Protein AF-A0A924V7K0-F1 (afdb_monomer_lite)

Foldseek 3Di:
DWDADPNWIWADDPVQWIQGPVVRDIDHPDPCPCVQVVCVVVVNDDDPD

Secondary structure (DSSP, 8-state):
-EEEETTEEEEEETTTEEEEGGGTEEEE----TTHHHHHHHTTPPP---

Radius of gyration: 16.39 Å; chains: 1; bounding box: 32×22×39 Å

pLDDT: mean 92.5, std 7.58, range [58.12, 98.38]

Sequence (49 aa):
MRLNLRGETLELLPEKAFLWVEKAMLVLSDLHLGKADSLQAQGVPIPSR

Structure (mmCIF, N/CA/C/O backbone):
data_AF-A0A924V7K0-F1
#
_entry.id   AF-A0A924V7K0-F1
#
loop_
_atom_site.group_PDB
_atom_site.id
_atom_site.type_symbol
_atom_site.label_atom_id
_atom_site.label_alt_id
_atom_site.label_comp_id
_atom_site.label_asym_id
_atom_site.label_entity_id
_atom_site.label_seq_id
_atom_site.pdbx_PDB_ins_code
_atom_site.Cartn_x
_atom_site.Cartn_y
_atom_site.Cartn_z
_atom_site.occupancy
_atom_site.B_iso_or_equiv
_atom_site.auth_seq_id
_atom_site.auth_comp_id
_atom_site.auth_asym_id
_atom_site.auth_atom_id
_atom_site.pdbx_PDB_model_num
ATOM 1 N N . MET A 1 1 ? 2.708 -1.194 10.893 1.00 94.81 1 MET A N 1
ATOM 2 C CA . MET A 1 1 ? 2.563 -0.218 12.013 1.00 94.81 1 MET A CA 1
ATOM 3 C C . MET A 1 1 ? 1.187 0.412 11.910 1.00 94.81 1 MET A C 1
ATOM 5 O O . MET A 1 1 ? 0.774 0.674 10.792 1.00 94.81 1 MET A O 1
ATOM 9 N N . ARG A 1 2 ? 0.486 0.675 13.016 1.00 96.69 2 ARG A N 1
ATOM 10 C CA . ARG A 1 2 ? -0.827 1.337 12.972 1.00 96.69 2 ARG A CA 1
ATOM 11 C C . ARG A 1 2 ? -0.718 2.791 13.426 1.00 96.69 2 ARG A C 1
ATOM 13 O O . ARG A 1 2 ? -0.107 3.059 14.456 1.00 96.69 2 ARG A O 1
ATOM 20 N N . LEU A 1 3 ? -1.301 3.701 12.653 1.00 97.94 3 LEU A N 1
ATOM 21 C CA . LEU A 1 3 ? -1.380 5.132 12.928 1.00 97.94 3 LEU A CA 1
ATOM 22 C C . LEU A 1 3 ? -2.844 5.551 13.056 1.00 97.94 3 LEU A C 1
ATOM 24 O O . LEU A 1 3 ? -3.693 5.069 12.310 1.00 97.94 3 LEU A O 1
ATOM 28 N N . ASN A 1 4 ? -3.120 6.474 13.974 1.00 97.81 4 ASN A N 1
ATOM 29 C CA . ASN A 1 4 ? -4.397 7.176 14.030 1.00 97.81 4 ASN A CA 1
ATOM 30 C C . ASN A 1 4 ? -4.174 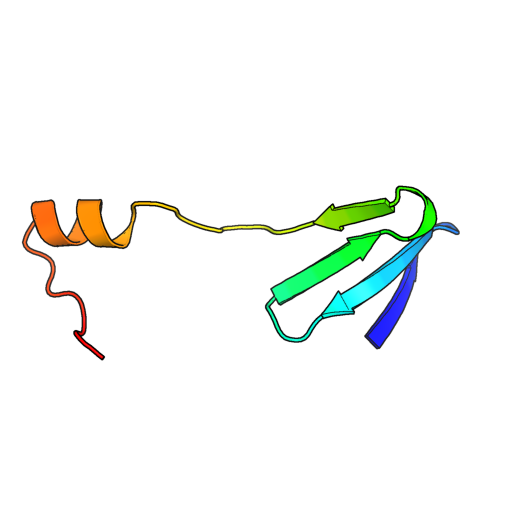8.635 13.623 1.00 97.81 4 ASN A C 1
ATOM 32 O O . ASN A 1 4 ? -3.354 9.324 14.232 1.00 97.81 4 ASN A O 1
ATOM 36 N N . LEU A 1 5 ? -4.877 9.097 12.591 1.00 96.19 5 LEU A N 1
ATOM 37 C CA . LEU A 1 5 ? -4.782 10.462 12.082 1.00 96.19 5 LEU A CA 1
ATOM 38 C C . LEU A 1 5 ? -6.182 11.047 11.952 1.00 96.19 5 LEU A C 1
ATOM 40 O O . LEU A 1 5 ? -6.978 10.585 11.143 1.00 96.19 5 LEU A O 1
ATOM 44 N N . ARG A 1 6 ? -6.483 12.086 12.741 1.00 96.62 6 ARG A N 1
ATOM 45 C CA . ARG A 1 6 ? -7.806 12.743 12.755 1.00 96.62 6 ARG A CA 1
ATOM 46 C C . ARG A 1 6 ? -8.973 11.756 12.956 1.00 96.62 6 ARG A C 1
ATOM 48 O O . ARG A 1 6 ? -10.050 11.969 12.414 1.00 96.62 6 ARG A O 1
ATOM 55 N N . GLY A 1 7 ? -8.756 10.694 13.734 1.00 96.38 7 GLY A N 1
ATOM 56 C CA . GLY A 1 7 ? -9.759 9.658 13.992 1.00 96.38 7 GLY A CA 1
ATOM 57 C C . GLY A 1 7 ? -9.799 8.525 12.965 1.00 96.38 7 GLY A C 1
ATOM 58 O O . GLY A 1 7 ? -10.517 7.561 13.191 1.00 96.38 7 GLY A O 1
ATOM 59 N N . GLU A 1 8 ? -9.011 8.595 11.894 1.00 97.75 8 GLU A N 1
ATOM 60 C CA . GLU A 1 8 ? -8.920 7.555 10.865 1.00 97.75 8 GLU A CA 1
ATOM 61 C C . GLU A 1 8 ? -7.741 6.615 11.151 1.00 97.75 8 GLU A C 1
ATOM 63 O O . GLU A 1 8 ? -6.661 7.058 11.567 1.00 97.75 8 GLU A O 1
ATOM 68 N N . THR A 1 9 ? -7.925 5.319 10.910 1.00 98.38 9 THR A N 1
ATOM 69 C CA . THR A 1 9 ? -6.930 4.278 11.163 1.00 98.38 9 THR A CA 1
ATOM 70 C C . THR A 1 9 ? -6.204 3.910 9.879 1.00 98.38 9 THR A C 1
ATOM 72 O O . THR A 1 9 ? -6.776 3.332 8.950 1.00 98.38 9 THR A O 1
ATOM 75 N N . LEU A 1 10 ? -4.900 4.186 9.860 1.00 98.31 10 LEU A N 1
ATOM 76 C CA . LEU A 1 10 ? -4.005 3.795 8.778 1.00 98.31 10 LEU A CA 1
ATOM 77 C C . LEU A 1 10 ? -3.095 2.658 9.236 1.00 98.31 10 LEU A C 1
ATOM 79 O O . LEU A 1 10 ? -2.307 2.804 10.174 1.00 98.31 10 LEU A O 1
ATOM 83 N N . GLU A 1 11 ? -3.172 1.522 8.559 1.00 98.19 11 GLU A N 1
ATOM 84 C CA . GLU A 1 11 ? -2.262 0.403 8.768 1.00 98.19 11 GLU A CA 1
ATOM 85 C C . GLU A 1 11 ? -1.168 0.422 7.705 1.00 98.19 11 GLU A C 1
ATOM 87 O O . GLU A 1 11 ? -1.410 0.123 6.539 1.00 98.19 11 GLU A O 1
ATOM 92 N N . LEU A 1 12 ? 0.042 0.809 8.112 1.00 97.94 12 LEU A N 1
ATOM 93 C CA . LEU A 1 12 ? 1.210 0.848 7.241 1.00 97.94 12 LEU A CA 1
ATOM 94 C C . LEU A 1 12 ? 1.749 -0.560 7.006 1.00 97.94 12 LEU A C 1
ATOM 96 O O . LEU A 1 12 ? 2.092 -1.263 7.972 1.00 97.94 12 LEU A O 1
ATOM 100 N N . LEU A 1 13 ? 1.887 -0.899 5.729 1.00 97.44 13 LEU A N 1
ATOM 101 C CA . LEU A 1 13 ? 2.381 -2.172 5.231 1.00 97.44 13 LEU A CA 1
ATOM 102 C C . LEU A 1 13 ? 3.856 -2.050 4.802 1.00 97.44 13 LEU A C 1
ATOM 104 O O . LEU A 1 13 ? 4.271 -0.987 4.323 1.00 97.44 13 LEU A O 1
ATOM 108 N N . PRO A 1 14 ? 4.669 -3.110 4.953 1.00 96.25 14 PRO A N 1
ATOM 109 C CA . PRO A 1 14 ? 6.068 -3.095 4.520 1.00 96.25 14 PRO A CA 1
ATOM 110 C C . PRO A 1 14 ? 6.239 -2.902 3.000 1.00 96.25 14 PRO A C 1
ATOM 112 O O . PRO A 1 14 ? 7.290 -2.445 2.553 1.00 96.25 14 PRO A O 1
ATOM 115 N N . GLU A 1 15 ? 5.202 -3.153 2.203 1.00 96.25 15 GLU A N 1
ATOM 116 C CA . GLU A 1 15 ? 5.170 -3.033 0.740 1.00 96.25 15 GLU A CA 1
ATOM 117 C C . GLU A 1 15 ? 5.038 -1.584 0.224 1.00 96.25 15 GLU A C 1
ATOM 119 O O . GLU A 1 15 ? 4.705 -1.374 -0.940 1.00 96.25 15 GLU A O 1
ATOM 124 N N . LYS A 1 16 ? 5.321 -0.570 1.055 1.00 95.44 16 LYS A N 1
ATOM 125 C CA . LYS A 1 16 ? 5.170 0.865 0.718 1.00 95.44 16 LYS A CA 1
ATOM 126 C C . LYS A 1 16 ? 3.727 1.249 0.365 1.00 95.44 16 LYS A C 1
ATOM 128 O O . LYS A 1 16 ? 3.478 2.051 -0.532 1.00 95.44 16 LYS A O 1
ATOM 133 N N . ALA A 1 17 ? 2.780 0.684 1.101 1.00 97.50 17 ALA A N 1
ATOM 134 C CA . ALA A 1 17 ? 1.358 0.980 0.996 1.00 97.50 17 ALA A CA 1
ATOM 135 C C . ALA A 1 17 ? 0.748 1.123 2.395 1.00 97.50 17 ALA A C 1
ATOM 137 O O . ALA A 1 17 ? 1.387 0.803 3.405 1.00 97.50 17 ALA A O 1
ATOM 138 N N . PHE A 1 18 ? -0.498 1.583 2.468 1.00 97.88 18 PHE A N 1
ATOM 139 C CA . PHE A 1 18 ? -1.264 1.520 3.708 1.00 97.88 18 PHE A CA 1
ATOM 140 C C . PHE A 1 18 ? -2.729 1.173 3.462 1.00 97.88 18 PHE A C 1
ATOM 142 O O . PHE A 1 18 ? -3.309 1.539 2.439 1.00 97.88 18 PHE A O 1
ATOM 149 N N . LEU A 1 19 ? -3.331 0.474 4.422 1.00 98.19 19 LEU A N 1
ATOM 150 C CA . LEU A 1 19 ? -4.773 0.255 4.469 1.00 98.19 19 LEU A CA 1
ATOM 151 C C . LEU A 1 19 ? -5.429 1.375 5.273 1.00 98.19 19 LEU A C 1
ATOM 153 O O . LEU A 1 19 ? -5.049 1.624 6.416 1.00 98.19 19 LEU A O 1
ATOM 157 N N . TRP A 1 20 ? -6.429 2.021 4.684 1.00 98.31 20 TRP A N 1
ATOM 158 C CA . TRP A 1 20 ? -7.341 2.928 5.368 1.00 98.31 20 TRP A CA 1
ATOM 159 C C . TRP A 1 20 ? -8.592 2.145 5.767 1.00 98.31 20 TRP A C 1
ATOM 161 O O . TRP A 1 20 ? -9.456 1.851 4.934 1.00 98.31 20 TRP A O 1
ATOM 171 N N . VAL A 1 21 ? -8.657 1.767 7.044 1.00 97.62 21 VAL A N 1
ATOM 172 C CA . VAL A 1 21 ? -9.582 0.743 7.554 1.00 97.62 21 VAL A CA 1
ATOM 173 C C . VAL A 1 21 ? -11.038 1.174 7.417 1.00 97.62 21 VAL A C 1
ATOM 175 O O . VAL A 1 21 ? -11.844 0.453 6.835 1.00 97.62 21 VAL A O 1
ATOM 178 N N . GLU A 1 22 ? -11.374 2.371 7.886 1.00 97.81 22 GLU A N 1
ATOM 179 C CA . GLU A 1 22 ? -12.736 2.913 7.895 1.00 97.81 22 GLU A CA 1
ATOM 180 C C . GLU A 1 22 ? -13.297 3.121 6.480 1.00 97.81 22 GLU A C 1
ATOM 182 O O . GLU A 1 22 ? -14.512 3.185 6.294 1.00 97.81 22 GLU A O 1
ATOM 187 N N . LYS A 1 23 ? -12.422 3.219 5.470 1.00 97.62 23 LYS A N 1
ATOM 188 C CA . LYS A 1 23 ? -12.792 3.346 4.052 1.00 97.62 23 LYS A CA 1
ATOM 189 C C . LYS A 1 23 ? -12.685 2.035 3.277 1.00 97.62 23 LYS A C 1
ATOM 191 O O . LYS A 1 23 ? -12.997 2.036 2.090 1.00 97.62 23 LYS A O 1
ATOM 196 N N . ALA A 1 24 ? -12.229 0.952 3.911 1.00 97.75 24 ALA A N 1
ATOM 197 C CA . ALA A 1 24 ? -11.913 -0.318 3.257 1.00 97.75 24 ALA A CA 1
ATOM 198 C C . ALA A 1 24 ? -11.053 -0.132 1.988 1.00 97.75 24 ALA A C 1
ATOM 200 O O . ALA A 1 24 ? -11.331 -0.704 0.935 1.00 97.75 24 ALA A O 1
ATOM 201 N N . MET A 1 25 ? -10.020 0.712 2.080 1.00 98.12 25 MET A N 1
ATOM 202 C CA . MET A 1 25 ? -9.235 1.155 0.927 1.00 98.12 25 MET A CA 1
ATOM 203 C C . MET A 1 25 ? -7.754 0.820 1.096 1.00 98.12 25 MET A C 1
ATOM 205 O O . MET A 1 25 ? -7.164 1.107 2.134 1.00 98.12 25 MET A O 1
ATOM 209 N N . LEU A 1 26 ? -7.137 0.268 0.049 1.00 98.06 26 LEU A N 1
ATOM 210 C CA . LEU A 1 26 ? -5.683 0.161 -0.068 1.00 98.06 26 LEU A CA 1
ATOM 211 C C . LEU A 1 26 ? -5.156 1.373 -0.835 1.00 98.06 26 LEU A C 1
ATOM 213 O O . LEU A 1 26 ? -5.564 1.615 -1.971 1.00 98.06 26 LEU A O 1
ATOM 217 N N . VAL A 1 27 ? -4.246 2.120 -0.221 1.00 97.56 27 VAL A N 1
ATOM 218 C CA . VAL A 1 27 ? -3.653 3.321 -0.808 1.00 97.56 27 VAL A CA 1
ATOM 219 C C . VAL A 1 27 ? -2.194 3.055 -1.154 1.00 97.56 27 VAL A C 1
ATOM 221 O O . VAL A 1 27 ? -1.418 2.568 -0.327 1.00 97.56 27 VAL A O 1
ATOM 224 N N . LEU A 1 28 ? -1.828 3.397 -2.389 1.00 96.75 28 LEU A N 1
ATOM 225 C CA . LEU A 1 28 ? -0.478 3.299 -2.935 1.00 96.75 28 LEU A CA 1
ATOM 226 C 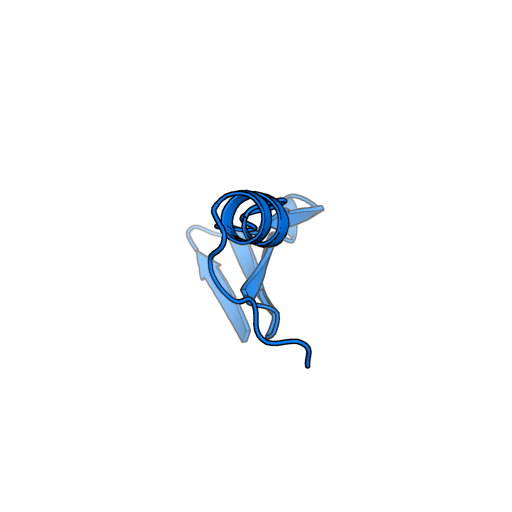C . LEU A 1 28 ? -0.099 4.642 -3.571 1.00 96.75 28 LEU A C 1
ATOM 228 O O . LEU A 1 28 ? -0.975 5.390 -4.010 1.00 96.75 28 LEU A O 1
ATOM 232 N N . SER A 1 29 ? 1.195 4.930 -3.671 1.00 94.38 29 SER A N 1
ATOM 233 C CA . SER A 1 29 ? 1.711 6.065 -4.441 1.00 94.38 29 SER A CA 1
ATOM 234 C C . SER A 1 29 ? 2.825 5.608 -5.378 1.00 94.38 29 SER A C 1
ATOM 236 O O . SER A 1 29 ? 3.431 4.557 -5.171 1.00 94.38 29 SER A O 1
ATOM 238 N N . ASP A 1 30 ? 3.080 6.393 -6.428 1.00 91.38 30 ASP A N 1
ATOM 239 C CA . ASP A 1 30 ? 4.298 6.273 -7.239 1.00 91.38 30 ASP A CA 1
ATOM 240 C C . ASP A 1 30 ? 4.541 4.879 -7.847 1.00 91.38 30 ASP A C 1
ATOM 242 O O . ASP A 1 30 ? 5.681 4.424 -7.954 1.00 91.38 30 ASP A O 1
ATOM 246 N N . LEU A 1 31 ? 3.481 4.195 -8.292 1.00 88.94 31 LEU A N 1
ATOM 247 C CA . LEU A 1 31 ? 3.589 2.853 -8.882 1.00 88.94 31 LEU A CA 1
ATOM 248 C C . LEU A 1 31 ? 4.441 2.812 -10.161 1.00 88.94 31 LEU A C 1
ATOM 250 O O . LEU A 1 31 ? 5.063 1.792 -10.439 1.00 88.94 31 LEU A O 1
ATOM 254 N N . HIS A 1 32 ? 4.482 3.907 -10.934 1.00 89.19 32 HIS A N 1
ATOM 255 C CA . HIS A 1 32 ? 5.281 4.032 -12.163 1.00 89.19 32 HIS A CA 1
ATOM 256 C C . HIS A 1 32 ? 5.137 2.836 -13.128 1.00 89.19 32 HIS A C 1
ATOM 258 O O . HIS A 1 32 ? 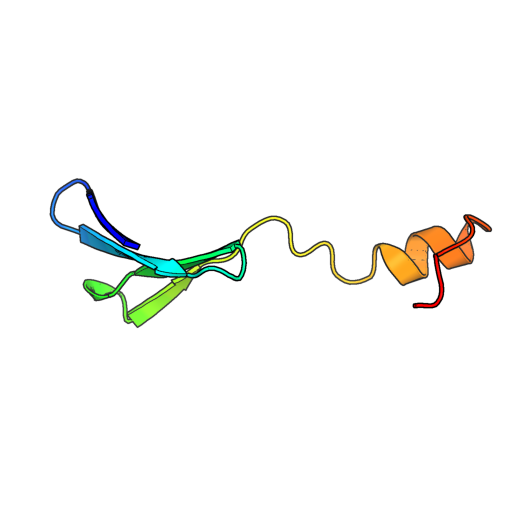6.123 2.333 -13.676 1.00 89.19 32 HIS A O 1
ATOM 264 N N . LEU A 1 33 ? 3.899 2.382 -13.346 1.00 85.75 33 LEU A N 1
ATOM 265 C CA . LEU A 1 33 ? 3.595 1.313 -14.298 1.00 85.75 33 LEU A CA 1
ATOM 266 C C . LEU A 1 33 ? 4.126 1.680 -15.694 1.00 85.75 33 LEU A C 1
ATOM 268 O O . LEU A 1 33 ? 3.960 2.811 -16.146 1.00 85.75 33 LEU A O 1
ATOM 272 N N . GLY A 1 34 ? 4.805 0.741 -16.357 1.00 85.88 34 GLY A N 1
ATOM 273 C CA . GLY A 1 34 ? 5.389 0.952 -17.689 1.00 85.88 34 GLY A CA 1
ATOM 274 C C . GLY A 1 34 ? 6.657 1.817 -17.725 1.00 85.88 34 GLY A C 1
ATOM 275 O O . GLY A 1 34 ? 7.201 2.049 -18.806 1.00 85.88 34 GLY A O 1
ATOM 276 N N . LYS A 1 35 ? 7.184 2.282 -16.579 1.00 87.88 35 LYS A N 1
ATOM 277 C CA . LYS A 1 35 ? 8.457 3.028 -16.542 1.00 87.88 35 LYS A CA 1
ATOM 278 C C . LYS A 1 35 ? 9.627 2.169 -17.016 1.00 87.88 35 LYS A C 1
ATOM 280 O O . LYS A 1 35 ? 10.473 2.673 -17.742 1.00 87.88 35 LYS A O 1
ATOM 285 N N . ALA A 1 36 ? 9.664 0.892 -16.632 1.00 86.44 36 ALA A N 1
ATOM 286 C CA . ALA A 1 36 ? 10.695 -0.038 -17.091 1.00 86.44 36 ALA A CA 1
ATOM 287 C C . ALA A 1 36 ? 10.654 -0.203 -18.619 1.00 86.44 36 ALA A C 1
ATOM 289 O O . ALA A 1 36 ? 11.671 0.012 -19.269 1.00 86.44 36 ALA A O 1
ATOM 290 N N . ASP A 1 37 ? 9.473 -0.460 -19.185 1.00 86.19 37 ASP A N 1
ATOM 291 C CA . ASP A 1 37 ? 9.286 -0.619 -20.634 1.00 86.19 37 ASP A CA 1
ATOM 292 C C . ASP A 1 37 ? 9.646 0.664 -21.398 1.00 86.19 37 ASP A C 1
ATOM 294 O O . ASP A 1 37 ? 10.338 0.624 -22.412 1.00 86.19 37 ASP A O 1
ATOM 298 N N . SER A 1 38 ? 9.239 1.827 -20.877 1.00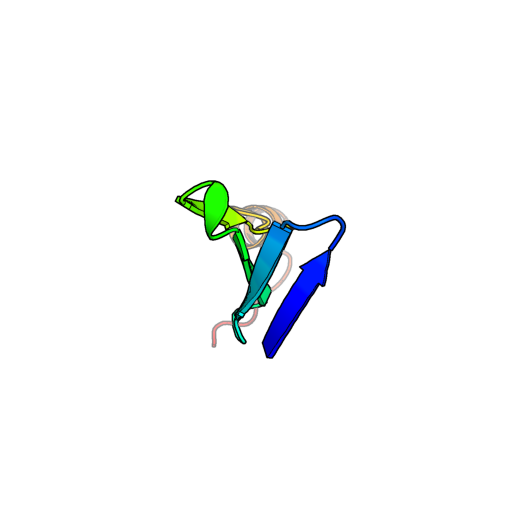 87.56 38 SER A N 1
ATOM 299 C CA 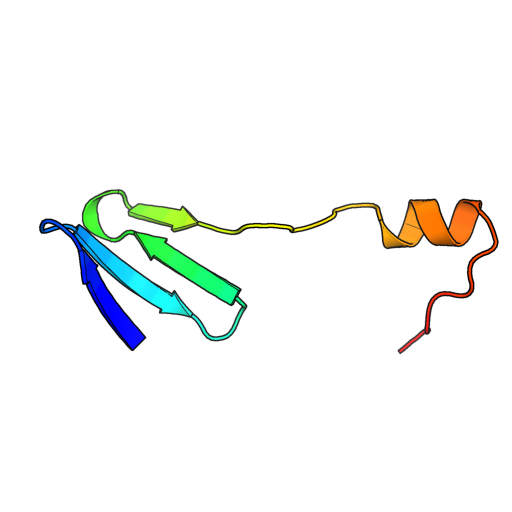. SER A 1 38 ? 9.548 3.133 -21.476 1.00 87.56 38 SER A CA 1
ATOM 300 C C . SER A 1 38 ? 11.045 3.445 -21.455 1.00 87.56 38 SER A C 1
ATOM 302 O O . SER A 1 38 ? 11.571 4.014 -22.410 1.00 87.56 38 SER A O 1
ATOM 304 N N . LEU A 1 39 ? 11.735 3.089 -20.368 1.00 87.38 39 LEU A N 1
ATOM 305 C CA . LEU A 1 39 ? 13.184 3.241 -20.237 1.00 87.38 39 LEU A CA 1
ATOM 306 C C . LEU A 1 39 ? 13.921 2.263 -21.162 1.00 87.38 39 LEU A C 1
ATOM 308 O O . LEU A 1 39 ? 14.850 2.668 -21.860 1.00 87.38 39 LEU A O 1
ATOM 312 N N . GLN A 1 40 ? 13.465 1.011 -21.239 1.00 87.81 40 GLN A N 1
ATOM 313 C CA . GLN A 1 40 ? 14.010 0.006 -22.148 1.00 87.81 40 GLN A CA 1
ATOM 314 C C . GLN A 1 40 ? 13.856 0.428 -23.618 1.00 87.81 40 GLN A C 1
ATOM 316 O O . GLN A 1 40 ? 14.811 0.323 -24.384 1.00 87.81 40 GLN A O 1
ATOM 321 N N . ALA A 1 41 ? 12.695 0.966 -24.008 1.00 89.88 41 ALA A N 1
ATOM 322 C CA . ALA A 1 41 ? 12.452 1.490 -25.354 1.00 89.88 41 ALA A CA 1
ATOM 323 C C . ALA A 1 41 ? 13.371 2.674 -25.713 1.00 89.88 41 ALA A C 1
ATOM 325 O O . ALA A 1 41 ? 13.698 2.872 -26.880 1.00 89.88 41 ALA A O 1
ATOM 326 N N . GLN A 1 42 ? 13.824 3.435 -24.713 1.00 92.06 42 GLN A N 1
ATOM 327 C CA . GLN A 1 42 ? 14.801 4.519 -24.867 1.00 92.06 42 GLN A CA 1
ATOM 328 C C . GLN A 1 42 ? 16.259 4.029 -24.817 1.00 92.06 42 GLN A C 1
ATOM 330 O O . GLN A 1 42 ? 17.182 4.840 -24.798 1.00 92.06 42 GLN A O 1
ATOM 335 N N . GLY A 1 43 ? 16.484 2.713 -24.788 1.00 90.38 43 GLY A N 1
ATOM 336 C CA . GLY A 1 43 ? 17.816 2.115 -24.746 1.00 90.38 43 GLY A CA 1
ATOM 337 C C . GLY A 1 43 ? 18.503 2.208 -23.382 1.00 90.38 43 GLY A C 1
ATOM 338 O O . GLY A 1 43 ? 19.698 1.932 -23.291 1.00 90.38 43 GLY A O 1
ATOM 339 N N . VAL A 1 44 ? 17.781 2.581 -22.316 1.00 92.06 44 VAL A N 1
ATOM 340 C CA . VAL A 1 44 ? 18.324 2.573 -20.953 1.00 92.06 44 VAL A CA 1
ATOM 341 C C . VAL A 1 44 ? 18.404 1.118 -20.474 1.00 92.06 44 VAL A C 1
ATOM 343 O O . VAL A 1 44 ? 17.376 0.435 -20.453 1.00 92.06 44 VAL A O 1
ATOM 346 N N . PRO A 1 45 ? 19.588 0.619 -20.071 1.00 86.50 45 PRO A N 1
ATOM 347 C CA . PRO A 1 45 ? 19.714 -0.737 -19.563 1.00 86.50 45 PRO A CA 1
ATOM 348 C C . PRO A 1 45 ? 18.901 -0.900 -18.278 1.00 86.50 45 PRO A C 1
ATOM 350 O O . PRO A 1 45 ? 19.128 -0.203 -17.287 1.00 86.50 45 PRO A O 1
ATOM 353 N N . ILE A 1 46 ? 17.963 -1.844 -18.295 1.00 87.19 46 ILE A N 1
ATOM 354 C CA . ILE A 1 46 ? 17.207 -2.252 -17.113 1.00 87.19 46 ILE A CA 1
ATOM 355 C C . ILE A 1 46 ? 17.917 -3.461 -16.500 1.00 87.19 46 ILE A C 1
ATOM 357 O O . ILE A 1 46 ? 18.172 -4.426 -17.224 1.00 87.19 46 ILE A O 1
ATOM 361 N N . PRO A 1 47 ? 18.225 -3.457 -15.192 1.00 81.25 47 PRO A N 1
ATOM 362 C CA . PRO A 1 47 ? 18.740 -4.642 -14.522 1.00 81.25 47 PRO A CA 1
ATOM 363 C C . PRO A 1 47 ? 17.741 -5.798 -14.662 1.00 81.25 47 PRO A C 1
ATOM 365 O O .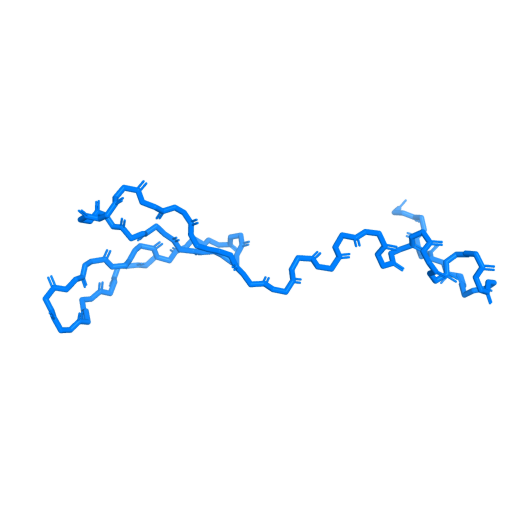 PRO A 1 47 ? 16.643 -5.750 -14.104 1.00 81.25 47 PRO A O 1
ATOM 368 N N . SER A 1 48 ? 18.109 -6.837 -15.412 1.00 70.94 48 SER A N 1
ATOM 369 C CA . SER A 1 48 ? 17.448 -8.135 -15.323 1.00 70.94 48 SER A CA 1
ATOM 370 C C . SER A 1 48 ? 17.918 -8.770 -14.023 1.00 70.94 48 SER A C 1
ATOM 372 O O . SER A 1 48 ? 19.122 -8.921 -13.825 1.00 70.94 48 SER A O 1
ATOM 374 N N . ARG A 1 49 ? 16.963 -9.018 -13.132 1.00 58.12 49 ARG A N 1
ATOM 375 C CA . ARG A 1 49 ? 17.169 -9.533 -11.779 1.00 58.12 49 ARG A CA 1
ATOM 376 C C . ARG A 1 49 ? 18.189 -10.667 -11.692 1.00 58.12 49 ARG A C 1
ATOM 378 O O . ARG A 1 49 ? 18.160 -11.536 -12.590 1.00 58.12 49 ARG A O 1
#